Protein AF-A0A2E2U8E7-F1 (afdb_monomer_lite)

Structure (mmCIF, N/CA/C/O backbone):
data_AF-A0A2E2U8E7-F1
#
_entry.id   AF-A0A2E2U8E7-F1
#
loop_
_atom_site.group_PDB
_atom_site.id
_atom_site.type_symbol
_atom_site.label_atom_id
_atom_site.label_alt_id
_atom_site.label_comp_id
_atom_site.label_asym_id
_atom_site.label_entity_id
_atom_site.label_seq_id
_atom_site.pdbx_PDB_ins_code
_atom_site.Cartn_x
_atom_site.Cartn_y
_atom_site.Cartn_z
_atom_site.occupancy
_atom_site.B_iso_or_equiv
_atom_site.auth_seq_id
_atom_site.auth_comp_id
_atom_site.auth_asym_id
_atom_site.auth_atom_id
_atom_site.pdbx_PDB_model_num
ATOM 1 N N . MET A 1 1 ? 10.503 30.294 36.388 1.00 45.88 1 MET A N 1
ATOM 2 C CA . MET A 1 1 ? 10.140 30.001 34.981 1.00 45.88 1 MET A CA 1
ATOM 3 C C . MET A 1 1 ? 11.404 29.896 34.137 1.00 45.88 1 MET A C 1
ATOM 5 O O . MET A 1 1 ? 12.072 30.906 33.979 1.00 45.88 1 MET A O 1
ATOM 9 N N . LYS A 1 2 ? 11.726 28.705 33.616 1.00 38.75 2 LYS A N 1
ATOM 10 C CA . LYS A 1 2 ? 12.322 28.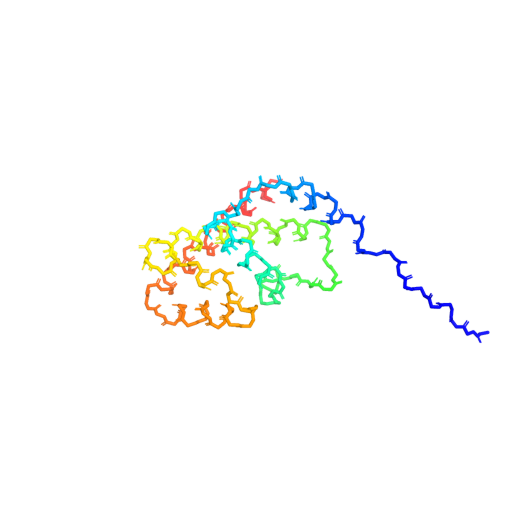443 32.288 1.00 38.75 2 LYS A CA 1
ATOM 11 C C . LYS A 1 2 ? 12.465 26.923 32.140 1.00 38.75 2 LYS A C 1
ATOM 13 O O . LYS A 1 2 ? 12.844 26.234 33.078 1.00 38.75 2 LYS A O 1
ATOM 18 N N . LYS A 1 3 ? 11.968 26.433 31.007 1.00 40.53 3 LYS A N 1
ATOM 19 C CA . LYS A 1 3 ? 11.580 25.048 30.732 1.00 40.53 3 LYS A CA 1
ATOM 20 C C . LYS A 1 3 ? 12.808 24.143 30.618 1.00 40.53 3 LYS A C 1
ATOM 22 O O . LYS A 1 3 ? 13.741 24.472 29.896 1.00 40.53 3 LYS A O 1
ATOM 27 N N . ILE A 1 4 ? 12.750 23.003 31.300 1.00 48.09 4 ILE A N 1
ATOM 28 C CA . ILE A 1 4 ? 13.651 21.870 31.100 1.00 48.09 4 ILE A CA 1
ATOM 29 C C . ILE A 1 4 ? 13.363 21.294 29.712 1.00 48.09 4 ILE A C 1
ATOM 31 O O . ILE A 1 4 ? 12.231 20.926 29.395 1.00 48.09 4 ILE A O 1
ATOM 35 N N . THR A 1 5 ? 14.398 21.259 28.882 1.00 49.53 5 THR A N 1
ATOM 36 C CA . THR A 1 5 ? 14.439 20.565 27.598 1.00 49.53 5 THR A CA 1
ATOM 37 C C . THR A 1 5 ? 14.262 19.067 27.841 1.00 49.53 5 THR A C 1
ATOM 39 O O . THR A 1 5 ? 15.193 18.404 28.287 1.00 49.53 5 THR A O 1
ATOM 42 N N . LEU A 1 6 ? 13.071 18.532 27.562 1.00 35.03 6 LEU A N 1
ATOM 43 C CA . LEU A 1 6 ? 12.809 17.092 27.580 1.00 35.03 6 LEU A CA 1
ATOM 44 C C . LEU A 1 6 ? 12.844 16.562 26.139 1.00 35.03 6 LEU A C 1
ATOM 46 O O . LEU A 1 6 ? 11.828 16.446 25.457 1.00 35.03 6 LEU A O 1
ATOM 50 N N . ILE A 1 7 ? 14.056 16.300 25.656 1.00 47.41 7 ILE A N 1
ATOM 51 C CA . ILE A 1 7 ? 14.293 15.359 24.558 1.00 47.41 7 ILE A CA 1
ATOM 52 C C . ILE A 1 7 ? 14.494 13.983 25.212 1.00 47.41 7 ILE A C 1
ATOM 54 O O . ILE A 1 7 ? 15.091 13.915 26.281 1.00 47.41 7 ILE A O 1
ATOM 58 N N . LEU A 1 8 ? 14.036 12.918 24.537 1.00 44.47 8 LEU A N 1
ATOM 59 C CA . LEU A 1 8 ? 13.979 11.505 24.967 1.00 44.47 8 LEU A CA 1
ATOM 60 C C . LEU A 1 8 ? 12.786 11.243 25.904 1.00 44.47 8 LEU A C 1
ATOM 62 O O . LEU A 1 8 ? 12.727 11.757 27.006 1.00 44.47 8 LEU A O 1
ATOM 66 N N . ILE A 1 9 ? 11.760 10.471 25.539 1.00 46.34 9 ILE A N 1
ATOM 67 C CA . ILE A 1 9 ? 11.790 9.045 25.187 1.00 46.34 9 ILE A CA 1
ATOM 68 C C . ILE A 1 9 ? 10.521 8.740 24.363 1.00 46.34 9 ILE A C 1
ATOM 70 O O . ILE A 1 9 ? 9.440 8.639 24.922 1.00 46.34 9 ILE A O 1
ATOM 74 N N . PHE A 1 10 ? 10.620 8.591 23.039 1.00 38.44 10 PHE A N 1
ATOM 75 C CA . PHE A 1 10 ? 9.566 7.939 22.226 1.00 38.44 10 PHE A CA 1
ATOM 76 C C . PHE A 1 10 ? 10.143 7.251 20.971 1.00 38.44 10 PHE A C 1
ATOM 78 O O . PHE A 1 10 ? 9.461 7.066 19.970 1.00 38.44 10 PHE A O 1
ATOM 85 N N . ASN A 1 11 ? 11.424 6.857 21.027 1.00 39.50 11 ASN A N 1
ATOM 86 C CA . ASN A 1 11 ? 12.157 6.208 19.926 1.00 39.50 11 ASN A CA 1
ATOM 87 C C . ASN A 1 11 ? 12.714 4.806 20.278 1.00 39.50 11 ASN A C 1
ATOM 89 O O . ASN A 1 11 ? 13.491 4.247 19.509 1.00 39.50 11 ASN A O 1
ATOM 93 N N . ILE A 1 12 ? 12.341 4.219 21.426 1.00 43.81 12 ILE A N 1
ATOM 94 C CA . ILE A 1 12 ? 13.033 3.030 21.984 1.00 43.81 12 ILE A CA 1
ATOM 95 C C . ILE A 1 12 ? 12.071 1.878 22.337 1.00 43.81 12 ILE A C 1
ATOM 97 O O . ILE A 1 12 ? 12.295 1.141 23.286 1.00 43.81 12 ILE A O 1
ATOM 101 N N . VAL A 1 13 ? 10.976 1.694 21.589 1.00 38.91 13 VAL A N 1
ATOM 102 C CA . VAL A 1 13 ? 10.157 0.462 21.726 1.00 38.91 13 VAL A CA 1
ATOM 103 C C . VAL A 1 13 ? 9.859 -0.218 20.384 1.00 38.91 13 VAL A C 1
ATOM 105 O O . VAL A 1 13 ? 9.646 -1.422 20.348 1.00 38.91 13 VAL A O 1
ATOM 108 N N . PHE A 1 14 ? 9.937 0.495 19.255 1.00 40.91 14 PHE A N 1
ATOM 109 C CA . PHE A 1 14 ? 9.717 -0.109 17.930 1.00 40.91 14 PHE A CA 1
ATOM 110 C C . PHE A 1 14 ? 11.010 -0.481 17.183 1.00 40.91 14 PHE A C 1
ATOM 112 O O . PHE A 1 14 ? 10.973 -1.136 16.143 1.00 40.91 14 PHE A O 1
ATOM 119 N N . THR A 1 15 ? 12.168 -0.065 17.698 1.00 42.19 15 THR A N 1
ATOM 120 C CA . THR A 1 15 ? 13.490 -0.338 17.114 1.00 42.19 15 THR A CA 1
ATOM 121 C C . THR A 1 15 ? 14.056 -1.695 17.535 1.00 42.19 15 THR A C 1
ATOM 123 O O . THR A 1 15 ? 14.781 -2.312 16.760 1.00 42.19 15 THR A O 1
ATOM 126 N N . SER A 1 16 ? 13.687 -2.221 18.705 1.00 40.50 16 SER A N 1
ATOM 127 C CA . SER A 1 16 ? 14.259 -3.459 19.258 1.00 40.50 16 SER A CA 1
ATOM 128 C C . SER A 1 16 ? 13.769 -4.741 18.573 1.00 40.50 16 SER A C 1
ATOM 130 O O . SER A 1 16 ? 14.532 -5.698 18.479 1.00 40.50 16 SER A O 1
ATOM 132 N N . THR A 1 17 ? 12.559 -4.767 18.005 1.00 39.81 17 THR A N 1
ATOM 133 C CA . THR A 1 17 ? 12.081 -5.917 17.206 1.00 39.81 17 THR A CA 1
ATOM 134 C C . THR A 1 17 ? 12.574 -5.889 15.757 1.00 39.81 17 THR A C 1
ATOM 136 O O . THR A 1 17 ? 12.649 -6.933 15.120 1.00 39.81 17 THR A O 1
ATOM 139 N N . LEU A 1 18 ? 12.954 -4.716 15.238 1.00 43.69 18 LEU A N 1
ATOM 140 C CA . LEU A 1 18 ? 13.482 -4.550 13.877 1.00 43.69 18 LEU A CA 1
ATOM 141 C C . LEU A 1 18 ? 15.005 -4.746 13.796 1.00 43.69 18 LEU A C 1
ATOM 143 O O . LEU A 1 18 ? 15.487 -5.239 12.780 1.00 43.69 18 LEU A O 1
ATOM 147 N N . LEU A 1 19 ? 15.756 -4.419 14.858 1.00 42.09 19 LEU A N 1
ATOM 148 C CA . LEU A 1 19 ? 17.204 -4.673 14.920 1.00 42.09 19 LEU A CA 1
ATOM 149 C C . LEU A 1 19 ? 17.565 -6.146 15.183 1.00 42.09 19 LEU A C 1
ATOM 151 O O . LEU A 1 19 ? 18.681 -6.566 14.873 1.00 42.09 19 LEU A O 1
ATOM 155 N N . ALA A 1 20 ? 16.645 -6.951 15.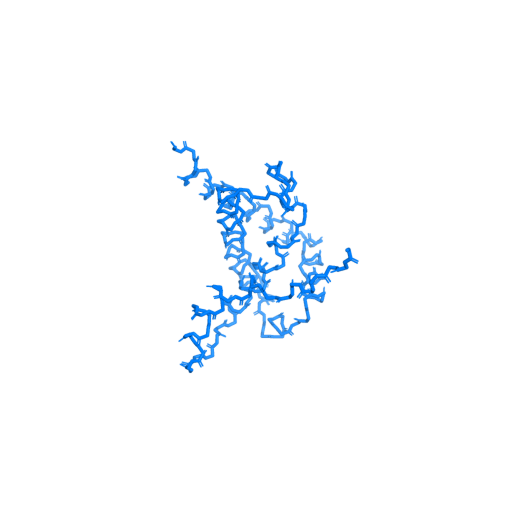722 1.00 42.00 20 ALA A N 1
ATOM 156 C CA . ALA A 1 20 ? 16.895 -8.373 15.968 1.00 42.00 20 ALA A CA 1
ATOM 157 C C . ALA A 1 20 ? 16.900 -9.228 14.678 1.00 42.00 20 ALA A C 1
ATOM 159 O O . ALA A 1 20 ? 17.470 -10.315 14.679 1.00 42.00 20 ALA A O 1
ATOM 160 N N . GLU A 1 21 ? 16.344 -8.732 13.562 1.00 41.91 21 GLU A N 1
ATOM 161 C CA . GLU A 1 21 ? 16.408 -9.401 12.245 1.00 41.91 21 GLU A CA 1
ATOM 162 C C . GLU A 1 21 ? 17.604 -8.948 11.379 1.00 41.91 21 GLU A C 1
ATOM 164 O O . GLU A 1 21 ? 17.804 -9.466 10.281 1.00 41.91 21 GLU A O 1
ATOM 169 N N . THR A 1 22 ? 18.446 -8.018 11.847 1.00 42.59 22 THR A N 1
ATOM 170 C CA . THR A 1 22 ? 19.644 -7.552 11.115 1.00 42.59 22 THR A CA 1
ATOM 171 C C . THR A 1 22 ? 20.915 -8.315 11.490 1.00 42.59 22 THR A C 1
ATOM 173 O O . THR A 1 22 ? 21.988 -7.740 11.649 1.00 42.59 22 THR A O 1
ATOM 176 N N . LYS A 1 23 ? 20.821 -9.641 11.586 1.00 43.31 23 LYS A N 1
ATOM 177 C CA . LYS A 1 23 ? 21.974 -10.525 11.384 1.00 43.31 23 LYS A CA 1
ATOM 178 C C . LYS A 1 23 ? 21.629 -11.489 10.254 1.00 43.31 23 LYS A C 1
ATOM 180 O O . LYS A 1 23 ? 21.016 -12.521 10.472 1.00 43.31 23 LYS A O 1
ATOM 185 N N . SER A 1 24 ? 22.048 -11.113 9.046 1.00 57.41 24 SER A N 1
ATOM 186 C CA . SER A 1 24 ? 22.117 -11.974 7.860 1.00 57.41 24 SER A CA 1
ATOM 187 C C . SER A 1 24 ? 20.783 -12.535 7.338 1.00 57.41 24 SER A C 1
ATOM 189 O O . SER A 1 24 ? 20.384 -13.647 7.672 1.00 57.41 24 SER A O 1
ATOM 191 N N . LYS A 1 25 ? 20.122 -11.774 6.454 1.00 53.97 25 LYS A N 1
ATOM 192 C CA . LYS A 1 25 ? 19.336 -12.275 5.308 1.00 53.97 25 LYS A CA 1
ATOM 193 C C . LYS A 1 25 ? 18.976 -11.086 4.423 1.00 53.97 25 LYS A C 1
ATOM 195 O O . LYS A 1 25 ? 18.301 -10.160 4.866 1.00 53.97 25 LYS A O 1
ATOM 200 N N . GLU A 1 26 ? 19.448 -11.089 3.182 1.00 68.75 26 GLU A N 1
ATOM 201 C CA . GLU A 1 26 ? 19.017 -10.108 2.190 1.00 68.75 26 GLU A CA 1
ATOM 202 C C . GLU A 1 26 ? 17.481 -10.132 2.101 1.00 68.75 26 GLU A C 1
ATOM 204 O O . GLU A 1 26 ? 16.867 -11.179 1.884 1.00 68.75 26 GLU A O 1
ATOM 209 N N . VAL A 1 27 ? 16.836 -8.989 2.351 1.00 76.38 27 VAL A N 1
ATOM 210 C CA . VAL A 1 27 ? 15.376 -8.885 2.270 1.00 76.38 27 VAL A CA 1
ATOM 211 C C . VAL A 1 27 ? 14.975 -9.091 0.810 1.00 76.38 27 VAL A C 1
ATOM 213 O O . VAL A 1 27 ? 15.439 -8.363 -0.066 1.00 76.38 27 VAL A O 1
ATOM 216 N N . SER A 1 28 ? 14.103 -10.067 0.540 1.00 89.06 28 SER A N 1
ATOM 217 C CA . SER A 1 28 ? 13.637 -10.332 -0.825 1.00 89.06 28 SER A CA 1
ATOM 218 C C . SER A 1 28 ? 12.985 -9.089 -1.443 1.00 89.06 28 SER A C 1
ATOM 220 O O . SER A 1 28 ? 12.336 -8.309 -0.744 1.00 89.06 28 SER A O 1
ATOM 222 N N . VAL A 1 29 ? 13.111 -8.912 -2.765 1.00 91.50 29 VAL A N 1
ATOM 223 C CA . VAL A 1 29 ? 12.539 -7.757 -3.490 1.00 91.50 29 VAL A CA 1
ATOM 224 C C . VAL A 1 29 ? 11.047 -7.537 -3.162 1.00 91.50 29 VAL A C 1
ATOM 226 O O . VAL A 1 29 ? 10.682 -6.402 -2.848 1.00 91.50 29 VAL A O 1
ATOM 229 N N . PRO A 1 30 ? 10.178 -8.573 -3.113 1.00 93.44 30 PRO A N 1
ATOM 230 C CA . PRO A 1 30 ? 8.791 -8.396 -2.679 1.00 93.44 30 PRO A CA 1
ATOM 231 C C . PRO A 1 30 ? 8.652 -7.893 -1.236 1.00 93.44 30 PRO A C 1
ATOM 233 O O . PRO A 1 30 ? 7.866 -6.983 -0.982 1.00 93.44 30 PRO A O 1
ATOM 236 N N . LYS A 1 31 ? 9.431 -8.431 -0.284 1.00 92.62 31 LYS A N 1
ATOM 237 C CA . LYS A 1 31 ? 9.379 -7.993 1.123 1.00 92.62 31 LYS A CA 1
ATOM 238 C C . LYS A 1 31 ? 9.875 -6.547 1.258 1.00 92.62 31 LYS A C 1
ATOM 240 O O . LYS A 1 31 ? 9.260 -5.762 1.976 1.00 92.62 31 LYS A O 1
ATOM 245 N N . ALA A 1 32 ? 10.924 -6.167 0.529 1.00 91.94 32 ALA A N 1
ATOM 246 C CA . ALA A 1 32 ? 11.449 -4.802 0.515 1.00 91.94 32 ALA A CA 1
ATOM 247 C C . ALA A 1 32 ? 10.433 -3.800 -0.060 1.00 91.94 32 ALA A C 1
ATOM 249 O O . ALA A 1 32 ? 10.234 -2.727 0.513 1.00 91.94 32 ALA A O 1
ATOM 250 N N . TYR A 1 33 ? 9.743 -4.167 -1.145 1.00 94.62 33 TYR A N 1
ATOM 251 C CA . TYR A 1 33 ? 8.667 -3.357 -1.718 1.00 94.62 33 TYR A CA 1
ATOM 252 C C . TYR A 1 33 ? 7.498 -3.193 -0.746 1.00 94.62 33 TYR A C 1
ATOM 254 O O . TYR A 1 33 ? 7.087 -2.066 -0.473 1.00 94.62 33 TYR A O 1
ATOM 262 N N . ALA A 1 34 ? 6.996 -4.293 -0.179 1.00 94.50 34 ALA A N 1
ATOM 263 C CA . ALA A 1 34 ? 5.867 -4.267 0.748 1.00 94.50 34 ALA A CA 1
ATOM 264 C C . ALA A 1 34 ? 6.149 -3.372 1.965 1.00 94.50 34 ALA A C 1
ATOM 266 O O . ALA A 1 34 ? 5.298 -2.575 2.358 1.00 94.50 34 ALA A O 1
ATOM 267 N N . LEU A 1 35 ? 7.364 -3.447 2.521 1.00 92.62 35 LEU A N 1
ATOM 268 C CA . LEU A 1 35 ? 7.804 -2.591 3.626 1.00 92.62 35 LEU A CA 1
ATOM 269 C C . LEU A 1 35 ? 7.841 -1.111 3.236 1.00 92.62 35 LEU A C 1
ATOM 271 O O . LEU A 1 35 ? 7.449 -0.257 4.032 1.00 92.62 35 LEU A O 1
ATOM 275 N N . LYS A 1 36 ? 8.312 -0.795 2.027 1.00 93.56 36 LYS A N 1
ATOM 276 C CA . LYS A 1 36 ? 8.365 0.585 1.538 1.00 93.56 36 LYS A CA 1
ATOM 277 C C . LYS A 1 36 ? 6.966 1.143 1.280 1.00 93.56 36 LYS A C 1
ATOM 279 O O . LYS A 1 36 ? 6.659 2.223 1.776 1.00 93.56 36 LYS A O 1
ATOM 284 N N . CYS A 1 37 ? 6.104 0.372 0.618 1.00 93.94 37 CYS A N 1
ATOM 285 C CA . CYS A 1 37 ? 4.689 0.699 0.460 1.00 93.94 37 CYS A CA 1
ATOM 286 C C . CYS A 1 37 ? 4.028 0.961 1.813 1.00 93.94 37 CYS A C 1
ATOM 288 O O . CYS A 1 37 ? 3.391 1.997 1.983 1.00 93.94 37 CYS A O 1
ATOM 290 N N . PHE A 1 38 ? 4.227 0.071 2.792 1.00 93.75 38 PHE A N 1
ATOM 291 C CA . PHE A 1 38 ? 3.601 0.204 4.104 1.00 93.75 38 PHE A CA 1
ATOM 292 C C . PHE A 1 38 ? 3.971 1.532 4.763 1.00 93.75 38 PHE A C 1
ATOM 294 O O . PHE A 1 38 ? 3.080 2.263 5.183 1.00 93.75 38 PHE A O 1
ATOM 301 N N . LYS A 1 39 ? 5.264 1.881 4.775 1.00 90.44 39 LYS A N 1
ATOM 302 C CA . LYS A 1 39 ? 5.751 3.154 5.327 1.00 90.44 39 LYS A CA 1
ATOM 303 C C . LYS A 1 39 ? 5.152 4.371 4.616 1.00 90.44 39 LYS A C 1
ATOM 305 O O . LYS A 1 39 ? 4.810 5.348 5.279 1.00 90.44 39 LYS A O 1
ATOM 310 N N . SER A 1 40 ? 5.013 4.320 3.289 1.00 89.50 40 SER A N 1
ATOM 311 C CA . SER A 1 40 ? 4.399 5.406 2.516 1.00 89.50 40 SER A CA 1
ATOM 312 C C . SER A 1 40 ? 2.905 5.553 2.811 1.00 89.50 40 SER A C 1
ATOM 314 O O . SER A 1 40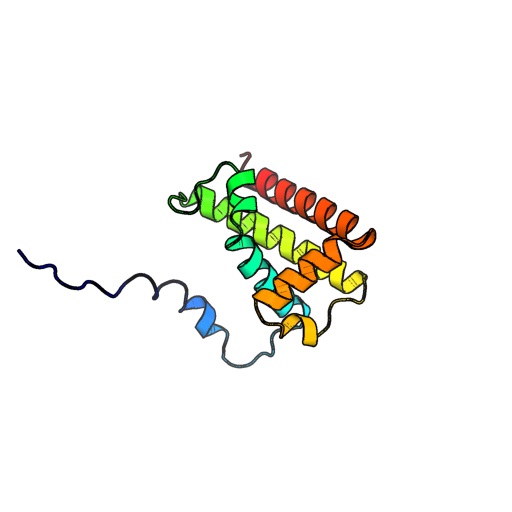 ? 2.427 6.670 3.000 1.00 89.50 40 SER A O 1
ATOM 316 N N . GLN A 1 41 ? 2.163 4.444 2.892 1.00 87.56 41 GLN A N 1
ATOM 317 C CA . GLN A 1 41 ? 0.718 4.472 3.131 1.00 87.56 41 GLN A CA 1
ATOM 318 C C . GLN A 1 41 ? 0.365 4.807 4.585 1.00 87.56 41 GLN A C 1
ATOM 320 O O . GLN A 1 41 ? -0.558 5.581 4.822 1.00 87.56 41 GLN A O 1
ATOM 325 N N . SER A 1 42 ? 1.127 4.319 5.569 1.00 82.19 42 SER A N 1
ATOM 326 C CA . SER A 1 42 ? 0.872 4.612 6.987 1.00 82.19 42 SER A CA 1
ATOM 327 C C . SER A 1 42 ? 1.043 6.095 7.329 1.00 82.19 42 SER A C 1
ATOM 329 O O . SER A 1 42 ? 0.395 6.600 8.241 1.00 82.19 42 SER A O 1
ATOM 331 N N . ALA A 1 43 ? 1.907 6.803 6.596 1.00 77.06 43 ALA A N 1
ATOM 332 C CA . ALA A 1 43 ? 2.101 8.247 6.727 1.00 77.06 43 ALA A CA 1
ATOM 333 C C . ALA A 1 43 ? 1.126 9.073 5.860 1.00 77.06 43 ALA A C 1
ATOM 335 O O . ALA A 1 43 ? 1.118 10.303 5.934 1.00 77.06 43 ALA A O 1
ATOM 336 N N . ASN A 1 44 ? 0.303 8.428 5.027 1.00 81.94 44 ASN A N 1
ATOM 337 C CA . ASN A 1 44 ? -0.591 9.111 4.102 1.00 81.94 44 ASN A CA 1
ATOM 338 C C . ASN A 1 44 ? -1.862 9.592 4.812 1.00 81.94 44 ASN A C 1
ATOM 340 O O . ASN A 1 44 ? -2.760 8.814 5.146 1.00 81.94 44 ASN A O 1
ATOM 344 N N . SER A 1 45 ? -1.985 10.912 4.967 1.00 82.56 45 SER A N 1
ATOM 345 C CA . SER A 1 45 ? -3.138 11.529 5.629 1.00 82.56 45 SER A CA 1
ATOM 346 C C . SER A 1 45 ? -4.477 11.286 4.949 1.00 82.56 45 SER A C 1
ATOM 348 O O . SER A 1 45 ? -5.509 11.333 5.619 1.00 82.56 45 SER A O 1
ATOM 350 N N . LYS A 1 46 ? -4.493 10.950 3.656 1.00 85.12 46 LYS A N 1
ATOM 351 C CA . LYS A 1 46 ? -5.729 10.603 2.945 1.00 85.12 46 LYS A CA 1
ATOM 352 C C . LYS A 1 46 ? -6.308 9.265 3.405 1.00 85.12 46 LYS A C 1
ATOM 354 O O . LYS A 1 46 ? -7.529 9.150 3.498 1.00 85.12 46 LYS A O 1
ATOM 359 N N . ILE A 1 47 ? -5.465 8.286 3.743 1.00 85.44 47 ILE A N 1
ATOM 360 C CA . ILE A 1 47 ? -5.933 6.978 4.226 1.00 85.44 47 ILE A CA 1
ATOM 361 C C . ILE A 1 47 ? -6.609 7.150 5.579 1.00 85.44 47 ILE A C 1
ATOM 363 O O . ILE A 1 47 ? -7.767 6.780 5.725 1.00 85.44 47 ILE A O 1
ATOM 367 N N . ALA A 1 48 ? -5.948 7.802 6.538 1.00 85.75 48 ALA A N 1
ATOM 368 C CA . ALA A 1 48 ? -6.547 8.055 7.847 1.00 85.75 48 ALA A CA 1
ATOM 369 C C . ALA A 1 48 ? -7.869 8.836 7.759 1.00 85.75 48 ALA A C 1
ATOM 371 O O . ALA A 1 48 ? -8.851 8.447 8.391 1.00 85.75 48 ALA A O 1
ATOM 372 N N . LYS A 1 49 ? -7.935 9.865 6.901 1.00 87.19 49 LYS A N 1
ATOM 373 C CA . LYS A 1 49 ? -9.178 10.610 6.635 1.00 87.19 49 LYS A CA 1
ATOM 374 C C . LYS A 1 49 ? -10.294 9.736 6.064 1.00 87.19 49 LYS A C 1
ATOM 376 O O . LYS A 1 49 ? -11.446 9.954 6.415 1.00 87.19 49 LYS A O 1
ATOM 381 N N . SER A 1 50 ? -9.970 8.739 5.240 1.00 86.81 50 SER A N 1
ATOM 382 C CA . SER A 1 50 ? -10.964 7.812 4.672 1.00 86.81 50 SER A CA 1
ATOM 383 C C . SER A 1 50 ? -11.641 6.951 5.745 1.00 86.81 50 SER A C 1
ATOM 385 O O . SER A 1 50 ? -12.782 6.536 5.573 1.00 86.81 50 SER A O 1
ATOM 387 N N . PHE A 1 51 ? -10.969 6.736 6.879 1.00 86.19 51 PHE A N 1
ATOM 388 C CA . PHE A 1 51 ? -11.540 6.094 8.066 1.00 86.19 51 PHE A CA 1
ATOM 389 C C . PHE A 1 51 ? -12.162 7.086 9.065 1.00 86.19 51 PHE A C 1
ATOM 391 O O . PHE A 1 51 ? -12.673 6.667 10.100 1.00 86.19 51 PHE A O 1
ATOM 398 N N . GLY A 1 52 ? -12.103 8.395 8.797 1.00 89.88 52 GLY A N 1
ATOM 399 C CA . GLY A 1 52 ? -12.516 9.433 9.744 1.00 89.88 52 GLY A CA 1
ATOM 400 C C . GLY A 1 52 ? -11.581 9.571 10.951 1.00 89.88 52 GLY A C 1
ATOM 401 O O . GLY A 1 52 ? -12.010 10.019 12.011 1.00 89.88 52 GLY A O 1
ATOM 402 N N . PHE A 1 53 ? -10.317 9.153 10.831 1.00 91.50 53 PHE A N 1
ATOM 403 C CA . PHE A 1 53 ? -9.353 9.182 11.932 1.00 91.50 53 PHE A CA 1
ATOM 404 C C . PHE A 1 53 ? -8.461 10.428 11.882 1.00 91.50 53 PHE A C 1
ATOM 406 O O . PHE A 1 53 ? -7.971 10.818 10.820 1.00 91.50 53 PHE A O 1
ATOM 413 N N . ASP A 1 54 ? -8.187 11.007 13.052 1.00 88.06 54 ASP A N 1
ATOM 414 C CA . ASP A 1 54 ? -7.168 12.044 13.225 1.00 88.06 54 ASP A CA 1
ATOM 415 C C . ASP A 1 54 ? -5.796 11.395 13.457 1.00 88.06 54 ASP A C 1
ATOM 417 O O . ASP A 1 54 ? -5.558 10.764 14.487 1.00 88.06 54 ASP A O 1
ATOM 421 N N . LEU A 1 55 ? -4.878 11.574 12.504 1.00 82.81 55 LEU A N 1
ATOM 422 C CA . LEU A 1 55 ? -3.509 11.054 12.576 1.00 82.81 55 LEU A CA 1
ATOM 423 C C . LEU A 1 55 ? -2.724 11.540 13.795 1.00 82.81 55 LEU A C 1
ATOM 425 O O . LEU A 1 55 ? -1.854 10.813 14.271 1.00 82.81 55 LEU A O 1
ATOM 429 N N . GLN A 1 56 ? -3.007 12.742 14.301 1.00 87.06 56 GLN A N 1
ATOM 430 C CA . GLN A 1 56 ? -2.313 13.283 15.472 1.00 87.06 56 GLN A CA 1
ATOM 431 C C . GLN A 1 56 ? -2.840 12.692 16.782 1.00 87.06 56 GLN A C 1
ATOM 433 O O . GLN A 1 56 ? -2.157 12.755 17.804 1.00 87.06 56 GLN A O 1
ATOM 438 N N . LYS A 1 57 ? -4.044 12.109 16.763 1.00 90.00 57 LYS A N 1
ATOM 439 C CA . LYS A 1 57 ? -4.767 11.634 17.950 1.00 90.00 57 LYS A CA 1
ATOM 440 C C . LYS A 1 57 ? -5.356 10.237 17.743 1.00 90.00 57 LYS A C 1
ATOM 442 O O . LYS A 1 57 ? -6.499 9.970 18.106 1.00 90.00 57 LYS A O 1
ATOM 447 N N . LEU A 1 58 ? -4.568 9.325 17.170 1.00 89.81 58 LEU A N 1
ATOM 448 C CA . LEU A 1 58 ? -4.995 7.941 16.969 1.00 89.81 58 LEU A CA 1
ATOM 449 C C . LEU A 1 58 ? -5.052 7.169 18.291 1.00 89.81 58 LEU A C 1
ATOM 451 O O . LEU A 1 58 ? -4.040 7.004 18.977 1.00 89.81 58 LEU A O 1
ATOM 455 N N . THR A 1 59 ? -6.214 6.593 18.586 1.00 94.00 59 THR A N 1
ATOM 456 C CA . THR A 1 59 ? -6.345 5.541 19.603 1.00 94.00 59 THR A CA 1
ATOM 457 C C . THR A 1 59 ? -5.607 4.272 19.168 1.00 94.00 59 THR A C 1
ATOM 459 O O . THR A 1 59 ? -5.418 4.015 17.978 1.00 94.00 59 THR A O 1
ATOM 462 N N . GLU A 1 60 ? -5.252 3.408 20.120 1.00 93.69 60 GLU A N 1
ATOM 463 C CA . GLU A 1 60 ? -4.610 2.118 19.821 1.00 93.69 60 GLU A CA 1
ATOM 464 C C . GLU A 1 60 ? -5.440 1.237 18.872 1.00 93.69 60 GLU A C 1
ATOM 466 O O . GLU A 1 60 ? -4.893 0.559 18.001 1.00 93.69 60 GLU A O 1
ATOM 471 N N . ARG A 1 61 ? -6.776 1.279 18.974 1.00 92.00 61 ARG A N 1
ATOM 472 C CA . ARG A 1 61 ? -7.663 0.568 18.041 1.00 92.00 61 ARG A CA 1
ATOM 473 C C . ARG A 1 61 ? -7.560 1.139 16.626 1.00 92.00 61 ARG A C 1
ATOM 475 O O . ARG A 1 61 ? -7.436 0.369 15.677 1.00 92.00 61 ARG A O 1
ATOM 482 N N . GLN A 1 62 ? -7.570 2.464 16.478 1.00 93.00 62 GLN A N 1
ATOM 483 C CA . GLN A 1 62 ? -7.447 3.128 15.175 1.00 93.00 62 GLN A CA 1
ATOM 484 C C . GLN A 1 62 ? -6.079 2.876 14.535 1.00 93.00 62 GLN A C 1
ATOM 486 O O . GLN A 1 62 ? -6.021 2.586 13.341 1.00 93.00 62 GLN A O 1
ATOM 491 N N . LYS A 1 63 ? -4.995 2.881 15.325 1.00 92.06 63 LYS A N 1
ATOM 492 C CA . LYS A 1 63 ? -3.661 2.476 14.851 1.00 92.06 63 LYS A CA 1
ATOM 493 C C . LYS A 1 63 ? -3.683 1.056 14.294 1.00 92.06 63 LYS A C 1
ATOM 495 O O . LYS A 1 63 ? -3.245 0.844 13.173 1.00 92.06 63 LYS A O 1
ATOM 500 N N . LYS A 1 64 ? -4.261 0.095 15.026 1.00 93.56 64 LYS A N 1
ATOM 501 C CA . LYS A 1 64 ? -4.368 -1.304 14.568 1.00 93.56 64 LYS A CA 1
ATOM 502 C C . LYS A 1 64 ? -5.200 -1.453 13.290 1.00 93.56 64 LYS A C 1
ATOM 504 O O . LYS A 1 64 ? -4.856 -2.281 12.450 1.00 93.56 64 LYS A O 1
ATOM 509 N N . ILE A 1 65 ? -6.268 -0.667 13.133 1.00 93.44 65 ILE A N 1
ATOM 510 C CA . ILE A 1 65 ? -7.081 -0.642 11.907 1.00 93.44 65 ILE A CA 1
ATOM 511 C C . ILE A 1 65 ? -6.250 -0.133 10.725 1.00 93.44 65 ILE A C 1
ATOM 513 O O . ILE A 1 65 ? -6.195 -0.806 9.696 1.00 93.44 65 ILE A O 1
ATOM 517 N N . LEU A 1 66 ? -5.570 1.007 10.883 1.00 93.19 66 LEU A N 1
ATOM 518 C CA . LEU A 1 66 ? -4.723 1.580 9.832 1.00 93.19 66 LEU A CA 1
ATOM 519 C C . LEU A 1 66 ? -3.567 0.653 9.465 1.00 93.19 66 LEU A C 1
ATOM 521 O O . LEU A 1 66 ? -3.310 0.440 8.282 1.00 93.19 66 LEU A O 1
ATOM 525 N N . ASP A 1 67 ? -2.916 0.055 10.458 1.00 93.75 67 ASP A N 1
ATOM 526 C CA . ASP A 1 67 ? -1.850 -0.920 10.254 1.00 93.75 67 ASP A CA 1
ATOM 527 C C . ASP A 1 67 ? -2.335 -2.118 9.442 1.00 93.75 67 ASP A C 1
ATOM 529 O O . ASP A 1 67 ? -1.674 -2.525 8.486 1.00 93.75 67 ASP A O 1
ATOM 533 N N . LEU A 1 68 ? -3.482 -2.695 9.816 1.00 94.44 68 LEU A N 1
ATOM 534 C CA . LEU A 1 68 ? -4.041 -3.852 9.124 1.00 94.44 68 LEU A CA 1
ATOM 535 C C . LEU A 1 68 ? -4.442 -3.497 7.693 1.00 94.44 68 LEU A C 1
ATOM 537 O O . LEU A 1 68 ? -4.139 -4.265 6.777 1.00 94.44 68 LEU A O 1
ATOM 541 N N . PHE A 1 69 ? -5.070 -2.336 7.498 1.00 95.12 69 PHE A N 1
ATOM 542 C CA . PHE A 1 69 ? -5.402 -1.824 6.175 1.00 95.12 69 PHE A CA 1
ATOM 543 C C . PHE A 1 69 ? -4.139 -1.681 5.318 1.00 95.12 69 PHE A C 1
ATOM 545 O O . PHE A 1 69 ? -4.022 -2.338 4.286 1.00 95.12 69 PHE A O 1
ATOM 552 N N . CYS A 1 70 ? -3.150 -0.909 5.778 1.00 94.62 70 CYS A N 1
ATOM 553 C CA . CYS A 1 70 ? -1.933 -0.624 5.018 1.00 94.62 70 CYS A CA 1
ATOM 554 C C . CYS A 1 70 ? -1.125 -1.896 4.730 1.00 94.62 70 CYS A C 1
ATOM 556 O O . CYS A 1 70 ? -0.619 -2.062 3.622 1.00 94.62 70 CYS A O 1
ATOM 558 N N . LYS A 1 71 ?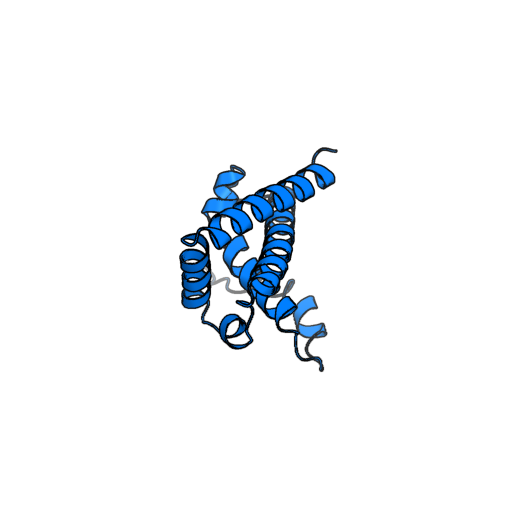 -1.017 -2.824 5.692 1.00 94.81 71 LYS A N 1
ATOM 559 C CA . LYS A 1 71 ? -0.337 -4.116 5.484 1.00 94.81 71 LYS A CA 1
ATOM 560 C C . LYS A 1 71 ? -1.033 -4.935 4.403 1.00 94.81 71 LYS A C 1
ATOM 562 O O . LYS A 1 71 ? -0.376 -5.393 3.471 1.00 94.81 71 LYS A O 1
ATOM 567 N N . SER A 1 72 ? -2.351 -5.088 4.508 1.00 95.19 72 SER A N 1
ATOM 568 C CA . SER A 1 72 ? -3.145 -5.876 3.557 1.00 95.19 72 SER A CA 1
ATOM 569 C C . SER A 1 72 ? -3.092 -5.272 2.153 1.00 95.19 72 SER A C 1
ATOM 571 O O . SER A 1 72 ? -2.848 -5.982 1.175 1.00 95.19 72 SER A O 1
ATOM 573 N N . TYR A 1 73 ? -3.226 -3.948 2.072 1.00 95.88 73 TYR A N 1
ATOM 574 C CA . TYR A 1 73 ? -3.116 -3.183 0.838 1.00 95.88 73 TYR A CA 1
ATOM 575 C C . TYR A 1 73 ? -1.748 -3.388 0.175 1.00 95.88 73 TYR A C 1
ATOM 577 O O . TYR A 1 73 ? -1.668 -3.796 -0.982 1.00 95.88 73 TYR A O 1
ATOM 585 N N . CYS A 1 74 ? -0.657 -3.194 0.918 1.00 95.62 74 CYS A N 1
ATOM 586 C CA . CYS A 1 74 ? 0.693 -3.268 0.366 1.00 95.62 74 CYS A CA 1
ATOM 587 C C . CYS A 1 74 ? 1.125 -4.683 -0.026 1.00 95.62 74 CYS A C 1
ATOM 589 O O . CYS A 1 74 ? 1.902 -4.840 -0.968 1.00 95.62 74 CYS A O 1
ATOM 591 N N . ILE A 1 75 ? 0.608 -5.722 0.635 1.00 95.00 75 ILE A N 1
ATOM 592 C CA . ILE A 1 75 ? 0.795 -7.110 0.188 1.00 95.00 75 ILE A CA 1
ATOM 593 C C . ILE A 1 75 ? 0.093 -7.326 -1.159 1.00 95.00 75 ILE A C 1
ATOM 595 O O . ILE A 1 75 ? 0.698 -7.872 -2.085 1.00 95.00 75 ILE A O 1
ATOM 599 N N . CYS A 1 76 ? -1.153 -6.863 -1.295 1.00 95.31 76 CYS A N 1
ATOM 600 C CA . CYS A 1 76 ? -1.882 -6.923 -2.561 1.00 95.31 76 CYS A CA 1
ATOM 601 C C . CYS A 1 76 ? -1.148 -6.163 -3.675 1.00 95.31 76 CYS A C 1
ATOM 603 O O . CYS A 1 76 ? -0.921 -6.725 -4.750 1.00 95.31 76 CYS A O 1
ATOM 605 N N . GLU A 1 77 ? -0.714 -4.930 -3.404 1.00 94.75 77 GLU A N 1
ATOM 606 C CA . GLU A 1 77 ? -0.009 -4.092 -4.374 1.00 94.75 77 GLU A CA 1
ATOM 607 C C . GLU A 1 77 ? 1.291 -4.761 -4.826 1.00 94.75 77 GLU A C 1
ATOM 609 O O . GLU A 1 77 ? 1.538 -4.873 -6.023 1.00 94.75 77 GLU A O 1
ATOM 614 N N . THR A 1 78 ? 2.081 -5.297 -3.891 1.00 94.81 78 THR A N 1
ATOM 615 C CA . THR A 1 78 ? 3.329 -6.017 -4.201 1.00 94.81 78 THR A CA 1
ATOM 616 C C . THR A 1 78 ? 3.085 -7.155 -5.190 1.00 94.81 78 THR A C 1
ATOM 618 O O . THR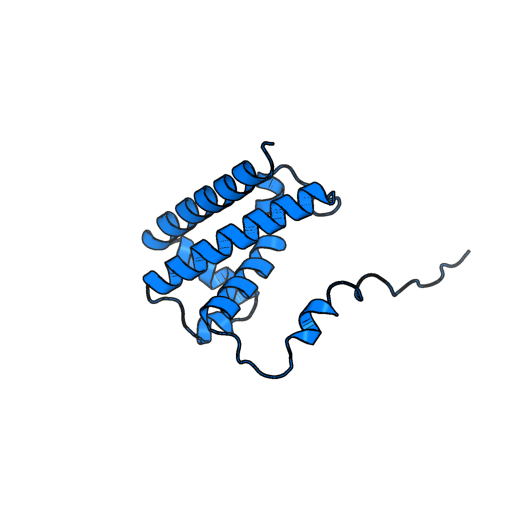 A 1 78 ? 3.785 -7.272 -6.198 1.00 94.81 78 THR A O 1
ATOM 621 N N . ASN A 1 79 ? 2.076 -7.989 -4.929 1.00 92.75 79 ASN A N 1
ATOM 622 C CA . ASN A 1 79 ? 1.744 -9.125 -5.787 1.00 92.75 79 ASN A CA 1
ATOM 623 C C . ASN A 1 79 ? 1.260 -8.676 -7.169 1.00 92.75 79 ASN A C 1
ATOM 625 O O . ASN A 1 79 ? 1.599 -9.291 -8.182 1.00 92.75 79 ASN A O 1
ATOM 629 N N . ALA A 1 80 ? 0.498 -7.589 -7.225 1.00 90.06 80 ALA A N 1
ATOM 630 C CA . ALA A 1 80 ? -0.007 -7.041 -8.471 1.00 90.06 80 ALA A CA 1
ATOM 631 C C . ALA A 1 80 ? 1.097 -6.391 -9.321 1.00 90.06 80 ALA A C 1
ATOM 633 O O . ALA A 1 80 ? 1.193 -6.671 -10.514 1.00 90.06 80 ALA A O 1
ATOM 634 N N . VAL A 1 81 ? 1.973 -5.591 -8.712 1.00 89.06 81 VAL A N 1
ATOM 635 C CA . VAL A 1 81 ? 3.141 -4.972 -9.363 1.00 89.06 81 VAL A CA 1
ATOM 636 C C . VAL A 1 81 ? 4.121 -6.047 -9.841 1.00 89.06 81 VAL A C 1
ATOM 638 O O . VAL A 1 81 ? 4.655 -5.944 -10.948 1.00 89.06 81 VAL A O 1
ATOM 641 N N . LYS A 1 82 ? 4.300 -7.128 -9.065 1.00 90.75 82 LYS A N 1
ATOM 642 C CA . LYS A 1 82 ? 5.047 -8.323 -9.493 1.00 90.75 82 LYS A CA 1
ATOM 643 C C . LYS A 1 82 ? 4.423 -8.959 -10.732 1.00 90.75 82 LYS A C 1
ATOM 645 O O . LYS A 1 82 ? 5.125 -9.185 -11.710 1.00 90.75 82 LYS A O 1
ATOM 650 N N . SER A 1 83 ? 3.115 -9.206 -10.704 1.00 88.44 83 SER A N 1
ATOM 651 C CA . SER A 1 83 ? 2.381 -9.817 -11.824 1.00 88.44 83 SER A CA 1
ATOM 652 C C . SER A 1 83 ? 2.387 -8.938 -13.080 1.00 88.44 83 SER A C 1
ATOM 654 O O . SER A 1 83 ? 2.315 -9.446 -14.190 1.00 88.44 83 SER A O 1
ATOM 656 N N . ALA A 1 84 ? 2.513 -7.620 -12.913 1.00 85.62 84 ALA A N 1
ATOM 657 C CA . ALA A 1 84 ? 2.663 -6.657 -14.000 1.00 85.62 84 ALA A CA 1
ATOM 658 C C . ALA A 1 84 ? 4.093 -6.576 -14.576 1.00 85.62 84 ALA A C 1
ATOM 660 O O . ALA A 1 84 ? 4.334 -5.770 -15.474 1.00 85.62 84 ALA A O 1
ATOM 661 N N . GLY A 1 85 ? 5.060 -7.327 -14.032 1.00 87.88 85 GLY A N 1
ATOM 662 C CA . GLY A 1 85 ? 6.471 -7.235 -14.425 1.00 87.88 85 GLY A CA 1
ATOM 663 C C . GLY A 1 85 ? 7.131 -5.901 -14.054 1.00 87.88 85 GLY A C 1
ATOM 664 O O . GLY A 1 85 ? 8.147 -5.532 -14.633 1.00 87.88 85 GLY A O 1
ATOM 665 N N . LYS A 1 86 ? 6.547 -5.145 -13.114 1.00 86.69 86 LYS A N 1
ATOM 666 C CA . LYS A 1 86 ? 7.034 -3.820 -12.685 1.00 86.69 86 LYS A CA 1
ATOM 667 C C . LYS A 1 86 ? 7.789 -3.855 -11.355 1.00 86.69 86 LYS A C 1
ATOM 669 O O . LYS A 1 86 ? 8.331 -2.837 -10.936 1.00 86.69 86 LYS A O 1
ATOM 674 N N . LEU A 1 87 ? 7.825 -5.007 -10.683 1.00 89.94 87 LEU A N 1
ATOM 675 C CA . LEU A 1 87 ? 8.541 -5.171 -9.422 1.00 89.94 87 LEU A CA 1
ATOM 676 C C . LEU A 1 87 ? 10.016 -5.479 -9.690 1.00 89.94 87 LEU A C 1
ATOM 678 O O . LEU A 1 87 ? 10.374 -6.630 -9.931 1.00 89.94 87 LEU A O 1
ATOM 682 N N . THR A 1 88 ? 10.867 -4.459 -9.608 1.00 88.81 88 THR A N 1
ATOM 683 C CA . THR A 1 88 ? 12.317 -4.600 -9.789 1.00 88.81 88 THR A CA 1
ATOM 684 C C . THR A 1 88 ? 13.088 -4.189 -8.533 1.00 88.81 88 THR A C 1
ATOM 686 O O . THR A 1 88 ? 12.544 -3.558 -7.619 1.00 88.81 88 THR A O 1
ATOM 689 N N . ARG A 1 89 ? 14.378 -4.544 -8.462 1.00 88.94 89 ARG A N 1
ATOM 690 C CA . ARG A 1 89 ? 15.242 -4.178 -7.328 1.00 88.94 89 ARG A CA 1
ATOM 691 C C . ARG A 1 89 ? 15.439 -2.663 -7.253 1.00 88.94 89 ARG A C 1
ATOM 693 O O . ARG A 1 89 ? 1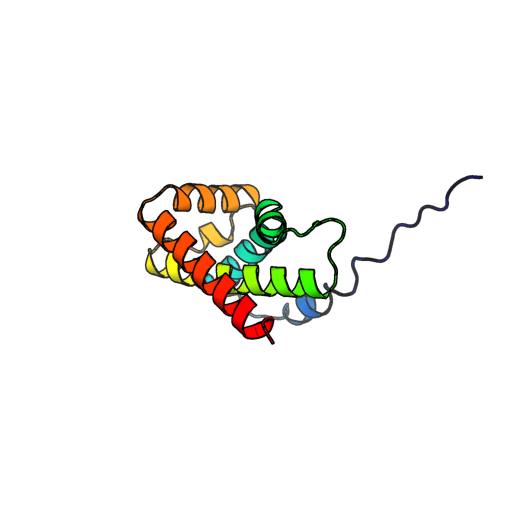5.494 -2.110 -6.157 1.00 88.94 89 ARG A O 1
ATOM 700 N N . GLU A 1 90 ? 15.482 -1.987 -8.391 1.00 91.62 90 GLU A N 1
ATOM 701 C CA . GLU A 1 90 ? 15.624 -0.535 -8.525 1.00 91.62 90 GLU A CA 1
ATOM 702 C C . GLU A 1 90 ? 14.447 0.183 -7.864 1.00 91.62 90 GLU A C 1
ATOM 704 O O . GLU A 1 90 ? 14.657 1.078 -7.047 1.00 91.62 90 GLU A O 1
ATOM 709 N N . VAL A 1 91 ? 13.218 -0.286 -8.107 1.00 90.81 91 VAL A N 1
ATOM 710 C CA . VAL A 1 91 ? 12.008 0.274 -7.485 1.00 90.81 91 VAL A CA 1
ATOM 711 C C . VAL A 1 91 ? 12.084 0.196 -5.957 1.00 90.81 91 VAL A C 1
ATOM 713 O O . VAL A 1 91 ? 11.741 1.150 -5.258 1.00 90.81 91 VAL A O 1
ATOM 716 N N . THR A 1 92 ? 12.615 -0.901 -5.404 1.00 90.56 92 THR A N 1
ATOM 717 C CA . THR A 1 92 ? 12.785 -1.038 -3.944 1.00 90.56 92 THR A CA 1
ATOM 718 C C . THR A 1 92 ? 13.847 -0.108 -3.359 1.00 90.56 92 THR A C 1
ATOM 720 O O . THR A 1 92 ? 13.803 0.187 -2.163 1.00 90.56 92 THR A O 1
ATOM 723 N N . LYS A 1 93 ? 14.768 0.407 -4.180 1.00 91.12 93 LYS A N 1
ATOM 724 C CA . LYS A 1 93 ? 15.852 1.317 -3.777 1.00 91.12 93 LYS A CA 1
ATOM 725 C C . LYS A 1 93 ? 15.513 2.800 -3.952 1.00 91.12 93 LYS A C 1
ATOM 727 O O . LYS A 1 93 ? 16.242 3.622 -3.410 1.00 91.12 93 LYS A O 1
ATOM 732 N N . LEU A 1 94 ? 14.407 3.139 -4.622 1.00 92.25 94 LEU A N 1
ATOM 733 C CA . LEU A 1 94 ? 13.957 4.527 -4.816 1.00 92.25 94 LEU A CA 1
ATOM 734 C C . LEU A 1 94 ? 13.888 5.313 -3.501 1.00 92.25 94 LEU A C 1
ATOM 736 O O . LEU A 1 94 ? 13.554 4.749 -2.456 1.00 92.25 94 LEU A O 1
ATOM 740 N N . SER A 1 95 ? 14.137 6.621 -3.536 1.00 92.12 95 SER A N 1
ATOM 741 C CA . SER A 1 95 ? 13.852 7.481 -2.382 1.00 92.12 95 SER A CA 1
ATOM 742 C C . SER A 1 95 ? 12.358 7.412 -2.017 1.00 92.12 95 SER A C 1
ATOM 744 O O . SER A 1 95 ? 11.533 6.985 -2.826 1.00 92.12 95 SER A O 1
ATOM 746 N N . SER A 1 96 ? 11.968 7.826 -0.807 1.00 86.56 96 SER A N 1
ATOM 747 C CA . SER A 1 96 ? 10.544 7.828 -0.428 1.00 86.56 96 SER A CA 1
ATOM 748 C C . SER A 1 96 ? 9.694 8.681 -1.381 1.00 86.56 96 SER A C 1
ATOM 750 O O . SER A 1 96 ? 8.596 8.270 -1.749 1.00 86.56 96 SER A O 1
ATOM 752 N N . GLY A 1 97 ? 10.214 9.834 -1.822 1.00 88.94 97 GLY A N 1
ATOM 753 C CA . GLY A 1 97 ? 9.529 10.714 -2.773 1.00 88.94 97 GLY A CA 1
ATOM 754 C C . GLY A 1 97 ? 9.378 10.075 -4.154 1.00 88.94 97 GLY A C 1
ATOM 755 O O . GLY A 1 97 ? 8.276 10.052 -4.704 1.00 88.94 97 GLY A O 1
ATOM 756 N N . ASP A 1 98 ? 10.450 9.479 -4.678 1.00 93.12 98 ASP A N 1
ATOM 757 C CA . ASP A 1 98 ? 10.426 8.821 -5.990 1.00 93.12 98 ASP A CA 1
ATOM 758 C C . ASP A 1 98 ? 9.575 7.554 -5.986 1.00 93.12 98 ASP A C 1
ATOM 760 O O . ASP A 1 98 ? 8.912 7.247 -6.972 1.00 93.12 98 ASP A O 1
ATOM 764 N N . PHE A 1 99 ? 9.540 6.833 -4.867 1.00 92.81 99 PHE A N 1
ATOM 765 C CA . PHE A 1 99 ? 8.669 5.677 -4.701 1.00 92.81 99 PHE A CA 1
ATOM 766 C C . PHE A 1 99 ? 7.189 6.081 -4.725 1.00 92.81 99 PHE A C 1
ATOM 768 O O . PHE A 1 99 ? 6.393 5.459 -5.426 1.00 92.81 99 PHE A O 1
ATOM 775 N N . ILE A 1 100 ? 6.814 7.156 -4.022 1.00 89.94 100 ILE A N 1
ATOM 776 C CA . ILE A 1 100 ? 5.446 7.699 -4.072 1.00 89.94 100 ILE A CA 1
ATOM 777 C C . ILE A 1 100 ? 5.110 8.166 -5.493 1.00 89.94 100 ILE A C 1
ATOM 779 O O . ILE A 1 100 ? 4.008 7.915 -5.984 1.00 89.94 100 ILE A O 1
ATOM 783 N N . LYS A 1 101 ? 6.054 8.817 -6.182 1.00 91.88 101 LYS A N 1
ATOM 784 C CA . LYS A 1 101 ? 5.883 9.215 -7.583 1.00 91.88 101 LYS A CA 1
ATOM 785 C C . LYS A 1 101 ? 5.661 8.000 -8.486 1.00 91.88 101 LYS A C 1
ATOM 787 O O . LYS A 1 101 ? 4.693 7.995 -9.238 1.00 91.88 101 LYS A O 1
ATOM 792 N N . PHE A 1 102 ? 6.470 6.950 -8.342 1.00 92.50 102 PHE A N 1
ATOM 793 C CA . PHE A 1 102 ? 6.292 5.676 -9.040 1.00 92.50 102 PHE A CA 1
ATOM 794 C C . PHE A 1 102 ? 4.891 5.088 -8.813 1.00 92.50 102 PHE A C 1
ATOM 796 O O . PHE A 1 102 ? 4.223 4.721 -9.778 1.00 92.50 102 PHE A O 1
ATOM 803 N N . GLN A 1 103 ? 4.409 5.051 -7.565 1.00 90.94 103 GLN A N 1
ATOM 804 C CA . GLN A 1 103 ? 3.063 4.557 -7.249 1.00 90.94 103 GLN A CA 1
ATOM 805 C C . GLN A 1 103 ? 1.970 5.412 -7.907 1.00 90.94 103 GLN A C 1
ATOM 807 O O . GLN A 1 103 ? 1.038 4.869 -8.501 1.00 90.94 103 GLN A O 1
ATOM 812 N N . ASN A 1 104 ? 2.097 6.740 -7.855 1.00 89.69 104 ASN A N 1
ATOM 813 C CA . ASN A 1 104 ? 1.151 7.664 -8.485 1.00 89.69 104 ASN A CA 1
ATOM 814 C C . ASN A 1 104 ? 1.137 7.529 -10.012 1.00 89.69 104 ASN A C 1
ATOM 816 O O . ASN A 1 104 ? 0.073 7.592 -10.625 1.00 89.69 104 ASN A O 1
ATOM 820 N N . ASP A 1 105 ? 2.296 7.341 -10.635 1.00 92.50 105 ASP A N 1
ATOM 821 C CA . ASP A 1 105 ? 2.394 7.153 -12.080 1.00 92.50 105 ASP A CA 1
ATOM 822 C C . ASP A 1 105 ? 1.854 5.783 -12.497 1.00 92.50 105 ASP A C 1
ATOM 824 O O . ASP A 1 105 ? 1.111 5.691 -13.476 1.00 92.50 105 ASP A O 1
ATOM 828 N N . PHE A 1 106 ? 2.103 4.732 -11.709 1.00 89.88 106 PHE A N 1
ATOM 829 C CA . PHE A 1 106 ? 1.484 3.430 -11.937 1.00 89.88 106 PHE A CA 1
ATOM 830 C C . PHE A 1 106 ? -0.046 3.518 -11.828 1.00 89.88 106 PHE A C 1
ATOM 832 O O . PHE A 1 106 ? -0.735 3.040 -12.731 1.00 89.88 106 PHE A O 1
ATOM 839 N N . LEU A 1 107 ? -0.585 4.216 -10.820 1.00 86.19 107 LEU A N 1
ATOM 840 C CA . LEU A 1 107 ? -2.024 4.468 -10.644 1.00 86.19 107 LEU A CA 1
ATOM 841 C C . LEU A 1 107 ? -2.667 5.213 -11.829 1.00 86.19 107 LEU A C 1
ATOM 843 O O . LEU A 1 107 ? -3.855 5.032 -12.085 1.00 86.19 107 LEU A O 1
ATOM 847 N N . LYS A 1 108 ? -1.924 6.030 -12.584 1.00 90.50 108 LYS A N 1
ATOM 848 C CA . LYS A 1 108 ? -2.468 6.705 -13.779 1.00 90.50 108 LYS A CA 1
ATOM 849 C C . LYS A 1 108 ? -2.740 5.736 -14.933 1.00 90.50 108 LYS A C 1
ATOM 851 O O . LYS A 1 108 ? -3.581 6.032 -15.781 1.00 90.50 108 LYS A O 1
ATOM 856 N N . THR A 1 109 ? -2.086 4.575 -14.956 1.00 90.94 109 THR A N 1
ATOM 857 C CA . THR A 1 109 ? -2.297 3.549 -15.988 1.00 90.94 109 THR A CA 1
ATOM 858 C C . THR A 1 109 ? -3.611 2.789 -15.777 1.00 90.94 109 THR A C 1
ATOM 860 O O . THR A 1 109 ? -4.066 2.602 -14.648 1.00 90.94 109 THR A O 1
ATOM 863 N N . SER A 1 110 ? -4.218 2.273 -16.851 1.00 90.81 110 SER A N 1
ATOM 864 C CA . SER A 1 110 ? -5.438 1.451 -16.754 1.00 90.81 110 SER A CA 1
ATOM 865 C C . SER A 1 110 ? -5.242 0.194 -15.897 1.00 90.81 110 SER A C 1
ATOM 867 O O . SER A 1 110 ? -6.154 -0.214 -15.179 1.00 90.81 110 SER A O 1
ATOM 869 N N . GLN A 1 111 ? -4.049 -0.408 -15.945 1.00 87.81 111 GLN A N 1
ATOM 870 C CA . GLN A 1 111 ? -3.693 -1.555 -15.110 1.00 87.81 111 GLN A CA 1
ATOM 871 C C . GLN A 1 111 ? -3.571 -1.150 -13.637 1.00 87.81 111 GLN A C 1
ATOM 873 O O . GLN A 1 111 ? -4.167 -1.801 -12.781 1.00 87.81 111 GLN A O 1
ATOM 878 N N . GLY A 1 112 ? -2.876 -0.049 -13.343 1.00 88.62 112 GLY A N 1
ATOM 879 C CA . GLY A 1 112 ? -2.734 0.470 -11.984 1.00 88.62 112 GLY A CA 1
ATOM 880 C C . GLY A 1 112 ? -4.073 0.828 -11.349 1.00 88.62 112 GLY A C 1
ATOM 881 O O . GLY A 1 112 ? -4.349 0.366 -10.250 1.00 88.62 112 GLY A O 1
ATOM 882 N N . LYS A 1 113 ? -4.977 1.525 -12.051 1.00 90.94 113 LYS A N 1
ATOM 883 C CA . LYS A 1 113 ? -6.328 1.824 -11.522 1.00 90.94 113 LYS A CA 1
ATOM 884 C C . LYS A 1 113 ? -7.068 0.569 -11.049 1.00 90.94 113 LYS A C 1
ATOM 886 O O . LYS A 1 113 ? -7.654 0.568 -9.969 1.00 90.94 113 LYS A O 1
ATOM 891 N N . LYS A 1 114 ? -7.018 -0.512 -11.839 1.00 90.06 114 LYS A N 1
ATOM 892 C CA . LYS A 1 114 ? -7.636 -1.801 -11.483 1.00 90.06 114 LYS A CA 1
ATOM 893 C C . LYS A 1 114 ? -6.962 -2.440 -10.268 1.00 90.06 114 LYS A C 1
ATOM 895 O O . LYS A 1 114 ? -7.652 -2.969 -9.401 1.00 90.06 114 LYS A O 1
ATOM 900 N N . VAL A 1 115 ? -5.631 -2.386 -10.204 1.00 90.12 115 VAL A N 1
ATOM 901 C CA . VAL A 1 115 ? -4.845 -2.924 -9.086 1.00 90.12 115 VAL A CA 1
ATOM 902 C C . VAL A 1 115 ? -5.170 -2.204 -7.783 1.00 90.12 115 VAL A C 1
ATOM 904 O O . VAL A 1 115 ? -5.499 -2.863 -6.804 1.00 90.12 115 VAL A O 1
ATOM 907 N N . PHE A 1 116 ? -5.129 -0.873 -7.776 1.00 87.00 116 PHE A N 1
ATOM 908 C CA . PHE A 1 116 ? -5.311 -0.078 -6.561 1.00 87.00 116 PHE A CA 1
ATOM 909 C C . PHE A 1 116 ? -6.714 -0.277 -5.989 1.00 87.00 116 PHE A C 1
ATOM 911 O O . PHE A 1 116 ? -6.838 -0.616 -4.817 1.00 87.00 116 PHE A O 1
ATOM 918 N N . LYS A 1 117 ? -7.755 -0.225 -6.837 1.00 90.69 117 LYS A N 1
ATOM 919 C CA . LYS A 1 117 ? -9.133 -0.511 -6.410 1.00 90.69 117 LYS A CA 1
ATOM 920 C C . LYS A 1 117 ? -9.264 -1.900 -5.774 1.00 90.69 117 LYS A C 1
ATOM 922 O O . LYS A 1 117 ? -9.808 -2.032 -4.685 1.00 90.69 117 LYS A O 1
ATOM 927 N N . LYS A 1 118 ? -8.715 -2.938 -6.420 1.00 93.12 118 LYS A N 1
ATOM 928 C CA . LYS A 1 118 ? -8.729 -4.308 -5.879 1.00 93.12 118 LYS A CA 1
ATOM 929 C C . LYS A 1 118 ? -8.024 -4.393 -4.520 1.00 93.12 118 LYS A C 1
ATOM 931 O O . LYS A 1 118 ? -8.455 -5.154 -3.654 1.00 93.12 118 LYS A O 1
ATOM 936 N N . CYS A 1 119 ? -6.929 -3.658 -4.343 1.00 94.88 119 CYS A N 1
ATOM 937 C CA . CYS A 1 119 ? -6.168 -3.671 -3.100 1.00 94.88 119 CYS A CA 1
ATOM 938 C C . CYS A 1 119 ? -6.855 -2.896 -1.974 1.00 94.88 119 CYS A C 1
ATOM 940 O O . CYS A 1 119 ? -6.803 -3.363 -0.835 1.00 94.88 119 CYS A O 1
ATOM 942 N N . ASP A 1 120 ? -7.559 -1.803 -2.278 1.00 92.62 120 ASP A N 1
ATOM 943 C CA . ASP A 1 120 ? -8.439 -1.122 -1.321 1.00 92.62 120 ASP A CA 1
ATOM 944 C C . ASP A 1 120 ? -9.553 -2.062 -0.841 1.00 92.62 120 ASP A C 1
ATOM 946 O O . ASP A 1 120 ? -9.740 -2.234 0.365 1.00 92.62 120 ASP A O 1
ATOM 950 N N . ASP A 1 121 ? -10.232 -2.749 -1.766 1.00 93.94 121 ASP A N 1
ATOM 951 C CA . ASP A 1 121 ? -11.307 -3.694 -1.441 1.00 93.94 121 ASP A CA 1
ATOM 952 C C . ASP A 1 121 ? -10.799 -4.850 -0.559 1.00 93.94 121 ASP A C 1
ATOM 954 O O . ASP A 1 121 ? -11.407 -5.186 0.463 1.00 93.94 121 ASP A O 1
ATOM 958 N N . ALA A 1 122 ? -9.645 -5.432 -0.905 1.00 94.06 122 ALA A N 1
ATOM 959 C CA . ALA A 1 122 ? -9.019 -6.499 -0.125 1.00 94.06 122 ALA A CA 1
ATOM 960 C C . ALA A 1 122 ? -8.618 -6.030 1.283 1.00 94.06 122 ALA A C 1
ATOM 962 O O . ALA A 1 122 ? -8.848 -6.735 2.270 1.00 94.06 122 ALA A O 1
ATOM 963 N N . ALA A 1 123 ? -8.049 -4.829 1.393 1.00 95.44 123 ALA A N 1
ATOM 964 C CA . ALA A 1 123 ? -7.646 -4.252 2.667 1.00 95.44 123 ALA A CA 1
ATOM 965 C C . ALA A 1 123 ? -8.851 -3.925 3.557 1.00 95.44 123 ALA A C 1
ATOM 967 O O . ALA A 1 123 ? -8.850 -4.261 4.745 1.00 95.44 123 ALA A O 1
ATOM 968 N N . MET A 1 124 ? -9.915 -3.355 2.987 1.00 93.62 124 MET A N 1
ATOM 969 C CA . MET A 1 124 ? -11.170 -3.114 3.701 1.00 93.62 124 MET A CA 1
ATOM 970 C C . MET A 1 124 ? -11.827 -4.412 4.160 1.00 93.62 124 MET A C 1
ATOM 972 O O . MET A 1 124 ? -12.315 -4.483 5.289 1.00 93.62 124 MET A O 1
ATOM 976 N N . SER A 1 125 ? -11.819 -5.452 3.324 1.00 94.31 125 SER A N 1
ATOM 977 C CA . SER A 1 125 ? -12.334 -6.770 3.699 1.00 94.31 125 SER A CA 1
ATOM 978 C C . SER A 1 125 ? -11.573 -7.354 4.892 1.00 94.31 125 SER A C 1
ATOM 980 O O . SER A 1 125 ? -12.196 -7.861 5.824 1.00 94.31 125 SER A O 1
ATOM 982 N N . ALA A 1 126 ? -10.241 -7.236 4.917 1.00 93.88 126 ALA A N 1
ATOM 983 C CA . ALA A 1 126 ? -9.418 -7.701 6.035 1.00 93.88 126 ALA A CA 1
ATOM 984 C C . ALA A 1 126 ? -9.717 -6.939 7.338 1.00 93.88 126 ALA A C 1
ATOM 986 O O . ALA A 1 126 ? -9.849 -7.550 8.401 1.00 93.88 126 ALA A O 1
ATOM 987 N N . VAL A 1 127 ? -9.880 -5.613 7.258 1.00 94.06 127 VAL A N 1
ATOM 988 C CA . VAL A 1 127 ? -10.281 -4.788 8.408 1.00 94.06 127 VAL A CA 1
ATOM 989 C C . VAL A 1 127 ? -11.642 -5.223 8.942 1.00 94.06 127 VAL A C 1
ATOM 991 O O . VAL A 1 127 ? -11.764 -5.480 10.140 1.00 94.06 127 VAL A O 1
ATOM 994 N N . LYS A 1 128 ? -12.651 -5.362 8.075 1.00 92.00 128 LYS A N 1
ATOM 995 C CA . LYS A 1 128 ? -14.000 -5.790 8.477 1.00 92.00 128 LYS A CA 1
ATOM 996 C C . LYS A 1 128 ? -13.978 -7.173 9.130 1.00 92.00 128 LYS A C 1
ATOM 998 O O . LYS A 1 128 ? -14.469 -7.337 10.240 1.00 92.00 128 LYS A O 1
ATOM 1003 N N . ALA A 1 129 ? -13.306 -8.146 8.519 1.00 93.00 129 ALA A N 1
ATOM 1004 C CA . ALA A 1 129 ? -13.201 -9.496 9.075 1.00 93.00 129 ALA A CA 1
ATOM 1005 C C . ALA A 1 129 ? -12.598 -9.527 10.494 1.00 93.00 129 ALA A C 1
ATOM 1007 O O . ALA A 1 129 ? -12.962 -10.382 11.303 1.00 93.00 129 ALA A O 1
ATOM 1008 N N . LYS A 1 130 ? -11.685 -8.598 10.812 1.00 93.00 130 LYS A N 1
ATOM 1009 C CA . LYS A 1 130 ? -11.017 -8.537 12.118 1.00 93.00 130 LYS A CA 1
ATOM 1010 C C . LYS A 1 130 ? -11.750 -7.687 13.160 1.00 93.00 130 LYS A C 1
ATOM 1012 O O . LYS A 1 130 ? -11.649 -8.008 14.341 1.00 93.00 130 LYS A O 1
ATOM 1017 N N . PHE A 1 131 ? -12.429 -6.615 12.749 1.00 87.06 131 PHE A N 1
ATOM 1018 C CA . PHE A 1 131 ? -12.946 -5.571 13.650 1.00 87.06 131 PHE A CA 1
ATOM 1019 C C . PHE A 1 131 ? -14.469 -5.365 13.611 1.00 87.06 131 PHE A C 1
ATOM 1021 O O . PHE A 1 131 ? -14.959 -4.501 14.337 1.00 87.06 131 PHE A O 1
ATOM 1028 N N . SER A 1 132 ? -15.205 -6.116 12.785 1.00 76.12 132 SER A N 1
ATOM 1029 C CA . SER A 1 132 ? -16.680 -6.144 12.768 1.00 76.12 132 SER A CA 1
ATOM 1030 C C . SER A 1 132 ? -17.290 -7.142 13.766 1.00 76.12 132 SER A C 1
ATOM 1032 O O . SER A 1 132 ? -18.496 -7.365 13.727 1.00 76.12 132 SER A O 1
ATOM 1034 N N . LYS A 1 133 ? -16.464 -7.747 14.628 1.00 53.78 133 LYS A N 1
ATOM 1035 C CA . LYS A 1 133 ? -16.878 -8.506 15.816 1.00 53.78 133 LYS A CA 1
ATOM 1036 C C . LYS A 1 133 ? -16.744 -7.619 17.046 1.00 53.78 133 LYS A C 1
ATOM 1038 O O . LYS A 1 133 ? -17.543 -7.821 17.978 1.00 53.78 133 LYS A O 1
#

Secondary structure (DSSP, 8-state):
--------SSSSSSSHHHHTT-SS-PPPHHHHHHHHHHHHHHT-HHHHHHTT--GGG--HHHHHHHHHHHHHHHHHHHHHHHHTT---HHHHHS-HHHHHHHHHHHHHSHHHHHHHHHHHHHHHHHHHHHH--

Foldseek 3Di:
DDDDDDDDDDPPPPVVVVVVPPPDDDQDLLRLQLVLQLVLQLPDPVLCVVVVHDPVDDDPLSSVLSSLLSNQLSNLLSVLCVVVVNRDPVLSVDDSVVVVVVLVVLCVDPSSVVSNVVSNVRSVVRSCVVPVD

Radius of gyration: 17.23 Å; chains: 1; bounding box: 39×42×52 Å

pLDDT: mean 81.28, std 19.01, range [35.03, 95.88]

Sequence (133 aa):
MKKITLILIFNIVFTSTLLAETKSKEVSVPKAYALKCFKSQSANSKIAKSFGFDLQKLTERQKKILDLFCKSYCICETNAVKSAGKLTREVTKLSSGDFIKFQNDFLKTSQGKKVFKKCDDAAMSAVKAKFSK